Protein AF-A0A6G1IVP0-F1 (afdb_monomer)

Structure (mmCIF, N/CA/C/O backbone):
data_AF-A0A6G1IVP0-F1
#
_entry.id   AF-A0A6G1IVP0-F1
#
loop_
_atom_site.group_PDB
_atom_site.id
_atom_site.type_symbol
_atom_site.label_atom_id
_atom_site.label_alt_id
_atom_site.label_comp_id
_atom_site.label_asym_id
_atom_site.label_entity_id
_atom_site.label_seq_id
_atom_site.pdbx_PDB_ins_code
_atom_site.Cartn_x
_atom_site.Cartn_y
_atom_site.Cartn_z
_atom_site.occupancy
_atom_site.B_iso_or_equiv
_atom_site.auth_seq_id
_atom_site.auth_comp_id
_atom_site.auth_asym_id
_atom_site.auth_atom_id
_atom_site.pdbx_PDB_model_num
ATOM 1 N N . MET A 1 1 ? -27.551 -22.026 -6.954 1.00 63.53 1 MET A N 1
ATOM 2 C CA . MET A 1 1 ? -26.809 -20.760 -6.788 1.00 63.53 1 MET A CA 1
ATOM 3 C C . MET A 1 1 ? -27.791 -19.628 -6.968 1.00 6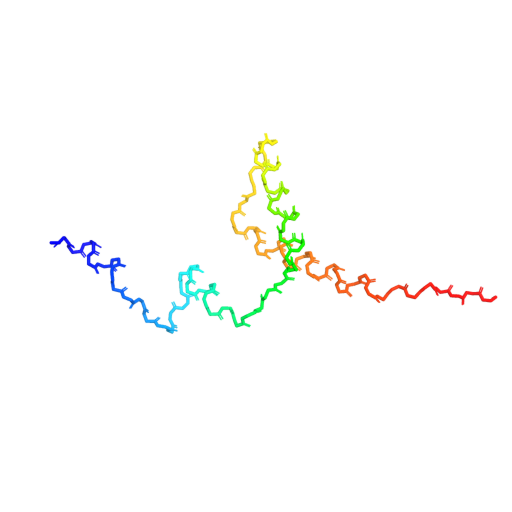3.53 1 MET A C 1
ATOM 5 O O . MET A 1 1 ? -28.613 -19.717 -7.872 1.00 63.53 1 MET A O 1
ATOM 9 N N . ASP A 1 2 ? -27.762 -18.633 -6.091 1.00 83.19 2 ASP A N 1
ATOM 10 C CA . ASP A 1 2 ? -28.589 -17.442 -6.242 1.00 83.19 2 ASP A CA 1
ATOM 11 C C . ASP A 1 2 ? -27.986 -16.490 -7.299 1.00 83.19 2 ASP A C 1
ATOM 13 O O . ASP A 1 2 ? -26.777 -16.539 -7.567 1.00 83.19 2 ASP A O 1
ATOM 17 N N . PRO A 1 3 ? -28.804 -15.615 -7.905 1.00 70.31 3 PRO A N 1
ATOM 18 C CA . PRO A 1 3 ? -28.343 -14.693 -8.942 1.00 70.31 3 PRO A CA 1
ATOM 19 C C . PRO A 1 3 ? -27.235 -13.731 -8.484 1.00 70.31 3 PRO A C 1
ATOM 21 O O . PRO A 1 3 ? -26.426 -13.307 -9.309 1.00 70.31 3 PRO A O 1
ATOM 24 N N . ALA A 1 4 ? -27.158 -13.395 -7.191 1.00 67.62 4 ALA A N 1
ATOM 25 C CA . ALA A 1 4 ? -26.142 -12.479 -6.673 1.00 67.62 4 ALA A CA 1
ATOM 26 C C . ALA A 1 4 ? -24.773 -13.166 -6.547 1.00 67.62 4 ALA A C 1
ATOM 28 O O . ALA A 1 4 ? -23.759 -12.590 -6.946 1.00 67.62 4 ALA A O 1
ATOM 29 N N . SER A 1 5 ? -24.738 -14.428 -6.113 1.00 70.75 5 SER A N 1
ATOM 30 C CA . SER A 1 5 ? -23.518 -15.249 -6.141 1.00 70.75 5 SER A CA 1
ATOM 31 C C . SER A 1 5 ? -22.972 -15.429 -7.560 1.00 70.75 5 SER A C 1
ATOM 33 O O . SER A 1 5 ? -21.761 -15.403 -7.775 1.00 70.75 5 SER A O 1
ATOM 35 N N . GLN A 1 6 ? -23.855 -15.545 -8.556 1.00 73.62 6 GLN A N 1
ATOM 36 C CA . GLN A 1 6 ? -23.456 -15.641 -9.961 1.00 73.62 6 GLN A CA 1
ATOM 37 C C . GLN A 1 6 ? -22.908 -14.312 -10.512 1.00 73.62 6 GLN A C 1
ATOM 39 O O . GLN A 1 6 ? -22.048 -14.326 -11.388 1.00 73.62 6 GLN A O 1
ATOM 44 N N . ALA A 1 7 ? -23.357 -13.163 -9.997 1.00 65.19 7 ALA A N 1
ATOM 45 C CA . ALA A 1 7 ? -22.837 -11.851 -10.389 1.00 65.19 7 ALA A CA 1
ATOM 46 C C . ALA A 1 7 ? -21.395 -11.616 -9.907 1.00 65.19 7 ALA A C 1
ATOM 48 O O . ALA A 1 7 ? -20.611 -11.006 -10.627 1.00 65.19 7 ALA A O 1
ATOM 49 N N . LEU A 1 8 ? -21.021 -12.141 -8.733 1.00 63.19 8 LEU A N 1
ATOM 50 C CA . LEU A 1 8 ? -19.643 -12.071 -8.223 1.00 63.19 8 LEU A CA 1
ATOM 51 C C . LEU A 1 8 ? -18.674 -12.991 -8.980 1.00 63.19 8 LEU A C 1
ATOM 53 O O . LEU A 1 8 ? -17.486 -12.694 -9.061 1.00 63.19 8 LEU A O 1
ATOM 57 N N . ALA A 1 9 ? -19.177 -14.095 -9.538 1.00 61.78 9 ALA A N 1
ATOM 58 C CA . ALA A 1 9 ? -18.384 -15.044 -10.317 1.00 61.78 9 ALA A CA 1
ATOM 59 C C . ALA A 1 9 ? -18.191 -14.625 -11.787 1.00 61.78 9 ALA A C 1
ATOM 61 O O . ALA A 1 9 ? -17.348 -15.194 -12.483 1.00 61.78 9 ALA A O 1
ATOM 62 N N . GLN A 1 10 ? -18.963 -13.652 -12.285 1.00 66.75 10 GLN A N 1
ATOM 63 C CA . GLN A 1 10 ? -18.799 -13.147 -13.646 1.00 66.75 10 GLN A CA 1
ATOM 64 C C . GLN A 1 10 ? -17.546 -12.272 -13.738 1.00 66.75 10 GLN A C 1
ATOM 66 O O . GLN A 1 10 ? -17.443 -11.221 -13.108 1.00 66.75 10 GLN A O 1
ATOM 71 N N . HIS A 1 11 ? -16.589 -12.722 -14.550 1.00 57.38 11 HIS A N 1
ATOM 72 C CA . HIS A 1 11 ? -15.356 -12.004 -14.841 1.00 57.38 11 HIS A CA 1
ATOM 73 C C . HIS A 1 11 ? -15.688 -10.656 -15.498 1.00 57.38 11 HIS A C 1
ATOM 75 O O . HIS A 1 11 ? -16.213 -10.606 -16.613 1.00 57.38 11 HIS A O 1
ATOM 81 N N . LEU A 1 12 ? -15.410 -9.561 -14.784 1.00 61.25 12 LEU A N 1
ATOM 82 C CA . LEU A 1 12 ? -15.597 -8.203 -15.288 1.00 61.25 12 LEU A CA 1
ATOM 83 C C . LEU A 1 12 ? -14.791 -8.019 -16.589 1.00 61.25 12 LEU A C 1
ATOM 85 O O . LEU A 1 12 ? -13.660 -8.502 -16.686 1.00 61.25 12 LEU A O 1
ATOM 89 N N . PRO A 1 13 ? -15.348 -7.340 -17.607 1.00 56.91 13 PRO A N 1
ATOM 90 C CA . PRO A 1 13 ? -14.628 -7.090 -18.846 1.00 56.91 13 PRO A CA 1
ATOM 91 C C . PRO A 1 13 ? -13.343 -6.300 -18.563 1.00 56.91 13 PRO A C 1
ATOM 93 O O . PRO A 1 13 ? -13.382 -5.231 -17.954 1.00 56.91 13 PRO A O 1
ATOM 96 N N . LEU A 1 14 ? -12.221 -6.828 -19.066 1.00 54.06 14 LEU A N 1
ATOM 97 C CA . LEU A 1 14 ? -10.839 -6.315 -18.978 1.00 54.06 14 LEU A CA 1
ATOM 98 C C . LEU A 1 14 ? -10.638 -4.861 -19.460 1.00 54.06 14 LEU A C 1
ATOM 100 O O . LEU A 1 14 ? -9.522 -4.364 -19.461 1.00 54.06 14 LEU A O 1
ATOM 104 N N . ASN A 1 15 ? -11.685 -4.165 -19.910 1.00 58.00 15 ASN A N 1
ATOM 105 C CA . ASN A 1 15 ? -11.618 -2.765 -20.333 1.00 58.00 15 ASN A CA 1
ATOM 106 C C . ASN A 1 15 ? -12.328 -1.795 -19.370 1.00 58.00 15 ASN A C 1
ATOM 108 O O . ASN A 1 15 ? -12.329 -0.587 -19.611 1.00 58.00 15 ASN A O 1
ATOM 112 N N . VAL A 1 16 ? -12.938 -2.297 -18.290 1.00 54.41 16 VAL A N 1
ATOM 113 C CA . VAL A 1 16 ? -13.626 -1.481 -17.287 1.00 54.41 16 VAL A CA 1
ATOM 114 C C . VAL A 1 16 ? -12.793 -1.452 -16.009 1.00 54.41 16 VAL A C 1
ATOM 116 O O . VAL A 1 16 ? -13.056 -2.169 -15.045 1.00 54.41 16 VAL A O 1
ATOM 119 N N . CYS A 1 17 ? -11.820 -0.545 -15.961 1.00 53.47 17 CYS A N 1
ATOM 120 C CA . CYS A 1 17 ? -11.043 -0.231 -14.760 1.00 53.47 17 CYS A CA 1
ATOM 121 C C . CYS A 1 17 ? -11.873 0.555 -13.720 1.00 53.47 17 CYS A C 1
ATOM 123 O O . CYS A 1 17 ? -11.486 1.642 -13.295 1.00 53.47 17 CYS A O 1
ATOM 125 N N . ARG A 1 18 ? -13.073 0.079 -13.359 1.00 54.16 18 ARG A N 1
ATOM 126 C CA . ARG A 1 18 ? -13.942 0.747 -12.366 1.00 54.16 18 ARG A CA 1
ATOM 127 C C . ARG A 1 18 ? -13.815 0.167 -10.964 1.00 54.16 18 ARG A C 1
ATOM 129 O O . ARG A 1 18 ? -14.246 0.810 -10.012 1.00 54.16 18 ARG A O 1
ATOM 136 N N . THR A 1 19 ? -13.229 -1.017 -10.820 1.00 57.28 19 THR A N 1
ATOM 137 C CA . THR A 1 19 ? -12.937 -1.617 -9.517 1.00 57.28 19 THR A CA 1
ATOM 138 C C . THR A 1 19 ? -11.462 -1.432 -9.168 1.00 57.28 19 THR A C 1
ATOM 140 O O . THR A 1 19 ? -10.593 -1.445 -10.038 1.00 57.28 19 THR A O 1
ATOM 143 N N . TYR A 1 20 ? -11.175 -1.253 -7.875 1.00 53.53 20 TYR A N 1
ATOM 144 C CA . TYR A 1 20 ? -9.807 -1.050 -7.383 1.00 53.53 20 TYR A CA 1
ATOM 145 C C . TYR A 1 20 ? -8.886 -2.235 -7.725 1.00 53.53 20 TYR A C 1
ATOM 147 O O . TYR A 1 20 ? -7.728 -2.022 -8.059 1.00 53.53 20 TYR A O 1
ATOM 155 N N . ALA A 1 21 ? -9.423 -3.463 -7.718 1.00 53.75 21 ALA A N 1
ATOM 156 C CA . ALA A 1 21 ? -8.698 -4.671 -8.117 1.00 53.75 21 ALA A CA 1
ATOM 157 C C . ALA A 1 21 ? -8.280 -4.640 -9.597 1.00 53.75 21 ALA A C 1
ATOM 159 O O . ALA A 1 21 ? -7.105 -4.797 -9.894 1.00 53.75 21 ALA A O 1
ATOM 160 N N . ALA A 1 22 ? -9.198 -4.310 -10.514 1.00 57.91 22 ALA A N 1
ATOM 161 C CA . ALA A 1 22 ? -8.869 -4.201 -11.935 1.00 57.91 22 ALA A CA 1
ATOM 162 C C . ALA A 1 22 ? -7.854 -3.076 -12.213 1.00 57.91 22 ALA A C 1
ATOM 164 O O . ALA A 1 22 ? -6.974 -3.232 -13.047 1.00 57.91 22 ALA A O 1
ATOM 165 N N . LEU A 1 23 ? -7.927 -1.948 -11.494 1.00 60.09 23 LEU A N 1
ATOM 166 C CA . LEU A 1 23 ? -6.919 -0.882 -11.586 1.00 60.09 23 LEU A CA 1
ATOM 167 C C . LEU A 1 23 ? -5.542 -1.314 -11.066 1.00 60.09 23 LEU A C 1
ATOM 169 O O . LEU A 1 23 ? -4.530 -0.875 -11.609 1.00 60.09 23 LEU A O 1
ATOM 173 N N . ALA A 1 24 ? -5.502 -2.146 -10.024 1.00 59.34 24 ALA A N 1
ATOM 174 C CA . ALA A 1 24 ? -4.262 -2.718 -9.515 1.00 59.34 24 ALA A CA 1
ATOM 175 C C . ALA A 1 24 ? -3.668 -3.725 -10.516 1.00 59.34 24 ALA A C 1
ATOM 177 O O . ALA A 1 24 ? -2.474 -3.651 -10.800 1.00 59.34 24 ALA A O 1
ATOM 178 N N . ASP A 1 25 ? -4.499 -4.578 -11.121 1.00 57.25 25 ASP A N 1
ATOM 179 C CA . ASP A 1 25 ? -4.082 -5.562 -12.131 1.00 57.25 25 ASP A CA 1
ATOM 180 C C . ASP A 1 25 ? -3.646 -4.907 -13.457 1.00 57.25 25 ASP A C 1
ATOM 182 O O . ASP A 1 25 ? -2.729 -5.392 -14.114 1.00 57.25 25 ASP A O 1
ATOM 186 N N . HIS A 1 26 ? -4.249 -3.771 -13.834 1.00 56.34 26 HIS A N 1
ATOM 187 C CA . HIS A 1 26 ? -3.851 -2.954 -14.993 1.00 56.34 26 HIS A CA 1
ATOM 188 C C . HIS A 1 26 ? -2.730 -1.949 -14.695 1.00 56.34 26 HIS A C 1
ATOM 190 O O . HIS A 1 26 ? -2.341 -1.177 -15.575 1.00 56.34 26 HIS A O 1
ATOM 196 N N . SER A 1 27 ? -2.199 -1.914 -13.471 1.00 57.31 27 SER A N 1
ATOM 197 C CA . SER A 1 27 ? -0.984 -1.152 -13.211 1.00 57.31 27 SER A CA 1
ATOM 198 C C . SER A 1 27 ? 0.191 -1.938 -13.795 1.00 57.31 27 SER A C 1
ATOM 200 O O . SER A 1 27 ? 0.654 -2.899 -13.196 1.00 57.31 27 SER A O 1
ATOM 202 N N . ASP A 1 28 ? 0.631 -1.563 -15.002 1.00 53.75 28 ASP A N 1
ATOM 203 C CA . ASP A 1 28 ? 1.719 -2.188 -15.778 1.00 53.75 28 ASP A CA 1
ATOM 204 C C . ASP A 1 28 ? 3.056 -2.244 -15.002 1.00 53.75 28 ASP A C 1
ATOM 206 O O . ASP A 1 28 ? 3.984 -1.474 -15.261 1.00 53.75 28 ASP A O 1
ATOM 210 N N . GLY A 1 29 ? 3.158 -3.100 -13.984 1.00 55.09 29 GLY A N 1
ATOM 211 C CA . GLY A 1 29 ? 4.350 -3.328 -13.166 1.00 55.09 29 GLY A CA 1
ATOM 212 C C . GLY A 1 29 ? 4.927 -2.090 -12.468 1.00 55.09 29 GLY A C 1
ATOM 213 O O . GLY A 1 29 ? 6.056 -2.142 -11.977 1.00 55.09 29 GLY A O 1
ATOM 214 N N . ARG A 1 30 ? 4.209 -0.959 -12.418 1.00 58.72 30 ARG A N 1
ATOM 215 C CA . ARG A 1 30 ? 4.702 0.288 -11.812 1.00 58.72 30 ARG A CA 1
ATOM 216 C C . ARG A 1 30 ? 4.572 0.236 -10.293 1.00 58.72 30 ARG A C 1
ATOM 218 O O . ARG A 1 30 ? 3.709 0.875 -9.699 1.00 58.72 30 ARG A O 1
ATOM 225 N N . GLN A 1 31 ? 5.487 -0.491 -9.659 1.00 67.31 31 GLN A N 1
ATOM 226 C CA . GLN A 1 31 ? 5.745 -0.354 -8.229 1.00 67.31 31 GLN A CA 1
ATOM 227 C C . GLN A 1 31 ? 6.367 1.025 -7.964 1.00 67.31 31 GLN A C 1
ATOM 229 O O . GLN A 1 31 ? 7.515 1.299 -8.320 1.00 67.31 31 GLN A O 1
ATOM 234 N N . TYR A 1 32 ? 5.585 1.930 -7.371 1.00 71.38 32 TYR A N 1
ATOM 235 C CA . TYR A 1 32 ? 6.052 3.268 -6.982 1.00 71.38 32 TYR A CA 1
ATOM 236 C C . TYR A 1 32 ? 7.043 3.213 -5.816 1.00 71.38 32 TYR A C 1
ATOM 238 O O . TYR A 1 32 ? 7.984 4.013 -5.750 1.00 71.38 32 TYR A O 1
ATOM 246 N N . LEU A 1 33 ? 6.822 2.256 -4.918 1.00 82.25 33 LEU A N 1
ATOM 247 C CA . LEU A 1 33 ? 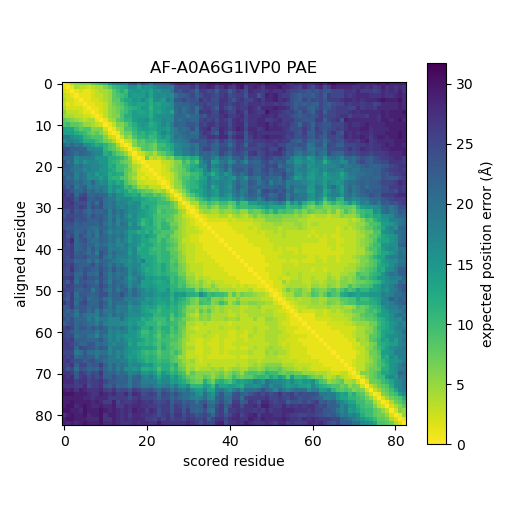7.628 2.005 -3.738 1.00 82.25 33 LEU A CA 1
ATOM 248 C C . LEU A 1 33 ? 8.550 0.814 -3.991 1.00 82.25 33 LEU A C 1
ATOM 250 O O . LEU A 1 33 ? 8.195 -0.145 -4.669 1.00 82.25 33 LEU A O 1
ATOM 254 N N . THR A 1 34 ? 9.755 0.881 -3.446 1.00 86.00 34 THR A N 1
ATOM 255 C CA . THR A 1 34 ? 10.631 -0.288 -3.338 1.00 86.00 34 THR A CA 1
ATOM 256 C C . THR A 1 34 ? 10.116 -1.236 -2.255 1.00 86.00 34 THR A C 1
ATOM 258 O O . THR A 1 34 ? 9.479 -0.772 -1.309 1.00 86.00 34 THR A O 1
ATOM 261 N N . PRO A 1 35 ? 10.470 -2.535 -2.291 1.00 86.69 35 PRO A N 1
ATOM 262 C CA . PRO A 1 35 ? 10.052 -3.488 -1.256 1.00 86.69 35 PRO A CA 1
ATOM 263 C C . PRO A 1 35 ? 10.408 -3.052 0.177 1.00 86.69 35 PRO A C 1
ATOM 265 O O . PRO A 1 35 ? 9.697 -3.356 1.134 1.00 86.69 35 PRO A O 1
ATOM 268 N N . LEU A 1 36 ? 11.508 -2.305 0.340 1.00 84.81 36 LEU A N 1
ATOM 269 C CA . LEU A 1 36 ? 11.905 -1.740 1.630 1.00 84.81 36 LEU A CA 1
ATOM 270 C C . LEU A 1 36 ? 10.979 -0.595 2.069 1.00 84.81 36 LEU A C 1
ATOM 272 O O . LEU A 1 36 ? 10.565 -0.547 3.227 1.00 84.81 36 LEU A O 1
ATOM 276 N N . GLU A 1 37 ? 10.650 0.313 1.149 1.00 86.94 37 GLU A N 1
ATOM 277 C CA . GLU A 1 37 ? 9.732 1.428 1.402 1.00 86.94 37 GLU A CA 1
ATOM 278 C C . GLU A 1 37 ? 8.313 0.927 1.680 1.00 86.94 37 GLU A C 1
ATOM 280 O O . GLU A 1 37 ? 7.674 1.423 2.603 1.00 86.94 37 GLU A O 1
ATOM 285 N N . GLU A 1 38 ? 7.841 -0.092 0.958 1.00 88.31 38 GLU A N 1
ATOM 286 C CA . GLU A 1 38 ? 6.551 -0.737 1.229 1.00 88.31 38 GLU A CA 1
ATOM 287 C C . GLU A 1 38 ? 6.502 -1.310 2.643 1.00 88.31 38 GLU A C 1
ATOM 289 O O . GLU A 1 38 ? 5.552 -1.052 3.383 1.00 88.31 38 GLU A O 1
ATOM 294 N N . LYS A 1 39 ? 7.550 -2.027 3.066 1.00 89.56 39 LYS A N 1
ATOM 295 C CA . LYS A 1 39 ? 7.621 -2.595 4.416 1.00 89.56 39 LYS A CA 1
ATOM 296 C C . LYS A 1 39 ? 7.558 -1.512 5.496 1.00 89.56 39 LYS A C 1
ATOM 298 O O . LYS A 1 39 ? 6.809 -1.660 6.463 1.00 89.56 39 LYS A O 1
ATOM 303 N N . ALA A 1 40 ? 8.307 -0.423 5.327 1.00 90.62 40 ALA A N 1
ATOM 304 C CA . ALA A 1 40 ? 8.281 0.709 6.252 1.00 90.62 40 ALA A CA 1
ATOM 305 C C . ALA A 1 40 ? 6.914 1.415 6.254 1.00 90.62 40 ALA A C 1
ATOM 307 O O . ALA A 1 40 ? 6.401 1.789 7.309 1.00 90.62 40 ALA A O 1
ATOM 308 N N . PHE A 1 41 ? 6.288 1.548 5.085 1.00 90.88 41 PHE A N 1
ATOM 309 C CA . PHE A 1 41 ? 4.979 2.171 4.936 1.00 90.88 41 PHE A CA 1
ATOM 310 C C . PHE A 1 41 ? 3.864 1.346 5.598 1.00 90.88 41 PHE A C 1
ATOM 312 O O . PHE A 1 41 ? 3.031 1.900 6.314 1.00 90.88 41 PHE A O 1
ATOM 319 N N . VAL A 1 42 ? 3.892 0.017 5.469 1.00 90.88 42 VAL A N 1
ATOM 320 C CA . VAL A 1 42 ? 2.976 -0.891 6.183 1.00 90.88 42 VAL A CA 1
ATOM 321 C C . VAL A 1 42 ? 3.155 -0.779 7.698 1.00 90.88 42 VAL A C 1
ATOM 323 O O . VAL A 1 42 ? 2.168 -0.671 8.427 1.00 90.88 42 VAL A O 1
ATOM 326 N N . GLN A 1 43 ? 4.400 -0.749 8.188 1.00 93.12 43 GLN A N 1
ATOM 327 C CA . GLN A 1 43 ? 4.676 -0.545 9.615 1.00 93.12 43 GLN A CA 1
ATOM 328 C C . GLN A 1 43 ? 4.128 0.798 10.114 1.00 93.12 43 GLN A C 1
ATOM 330 O O . GLN A 1 43 ? 3.522 0.850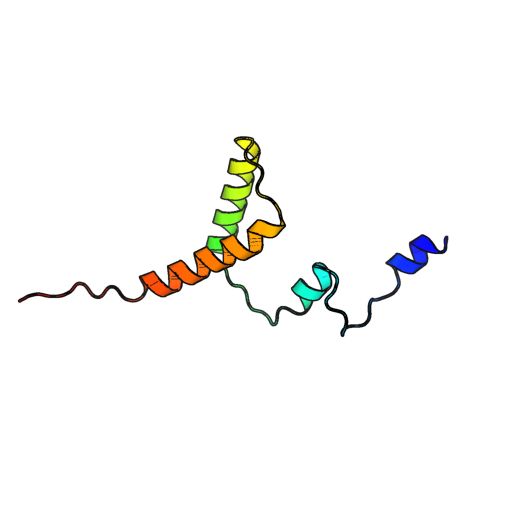 11.183 1.00 93.12 43 GLN A O 1
ATOM 335 N N . HIS A 1 44 ? 4.275 1.865 9.330 1.00 89.94 44 HIS A N 1
ATOM 336 C CA . HIS A 1 44 ? 3.725 3.178 9.653 1.00 89.94 44 HIS A CA 1
ATOM 337 C C . HIS A 1 44 ? 2.186 3.178 9.705 1.00 89.94 44 HIS A C 1
ATOM 339 O O . HIS A 1 44 ? 1.603 3.727 10.643 1.00 89.94 44 HIS A O 1
ATOM 345 N N . ILE A 1 45 ? 1.508 2.526 8.753 1.00 90.06 45 ILE A N 1
ATOM 346 C CA . ILE A 1 45 ? 0.040 2.372 8.772 1.00 90.06 45 ILE A CA 1
ATOM 347 C C . ILE A 1 45 ? -0.409 1.631 10.040 1.00 90.06 45 ILE A C 1
ATOM 349 O O . ILE A 1 45 ? -1.365 2.031 10.704 1.00 90.06 45 ILE A O 1
ATOM 353 N N . LEU A 1 46 ? 0.303 0.571 10.423 1.00 90.94 46 LEU A N 1
ATOM 354 C CA . LEU A 1 46 ? -0.018 -0.194 11.625 1.00 90.94 46 LEU A CA 1
ATOM 355 C C . LEU A 1 46 ? 0.173 0.635 12.908 1.00 90.94 46 LEU A C 1
ATOM 357 O O . LEU A 1 46 ? -0.667 0.608 13.813 1.00 90.94 46 LEU A O 1
ATOM 361 N N . GLN A 1 47 ? 1.252 1.416 12.979 1.00 90.44 47 GLN A N 1
ATOM 362 C CA . GLN A 1 47 ? 1.512 2.331 14.093 1.00 90.44 47 GLN A CA 1
ATOM 363 C C . GLN A 1 47 ? 0.450 3.432 14.185 1.00 90.44 47 GLN A C 1
ATOM 365 O O . GLN A 1 47 ? -0.069 3.694 15.266 1.00 90.44 47 GLN A O 1
ATOM 370 N N . THR A 1 48 ? 0.077 4.049 13.064 1.00 88.25 48 THR A N 1
ATOM 371 C CA . THR A 1 48 ? -0.945 5.111 13.031 1.00 88.25 48 THR A CA 1
ATOM 372 C C . THR A 1 48 ? -2.330 4.599 13.427 1.00 88.25 48 THR A C 1
ATOM 374 O O . THR A 1 48 ? -3.024 5.257 14.206 1.00 88.25 48 THR A O 1
ATOM 377 N N . ALA A 1 49 ? -2.697 3.381 13.014 1.00 85.56 49 ALA A N 1
ATOM 378 C CA . ALA A 1 49 ? -3.907 2.708 13.488 1.00 85.56 49 ALA A CA 1
ATOM 379 C C . ALA A 1 49 ? -3.890 2.487 15.013 1.00 85.56 49 ALA A C 1
ATOM 381 O O . ALA A 1 49 ? -4.893 2.724 15.687 1.00 85.56 49 ALA A O 1
ATOM 382 N N . THR A 1 50 ? -2.733 2.111 15.568 1.00 91.31 50 THR A N 1
ATOM 383 C CA . THR A 1 50 ? -2.540 1.931 17.019 1.00 91.31 50 THR A CA 1
ATOM 384 C C . THR A 1 50 ? -2.658 3.258 17.777 1.00 91.31 50 THR A C 1
ATOM 386 O O . THR A 1 50 ? -3.268 3.318 18.842 1.00 91.31 50 THR A O 1
ATOM 389 N N . LEU A 1 51 ? -2.152 4.348 17.193 1.00 90.56 51 LEU A N 1
ATOM 390 C CA . LEU A 1 51 ? -2.229 5.714 17.728 1.00 90.56 51 LEU A CA 1
ATOM 391 C C . LEU A 1 51 ? -3.613 6.369 17.560 1.00 90.56 51 LEU A C 1
ATOM 393 O O . LEU A 1 51 ? -3.768 7.549 17.861 1.00 90.56 51 LEU A O 1
ATOM 397 N N . ARG A 1 52 ? -4.626 5.618 17.103 1.00 89.06 52 ARG A N 1
ATOM 398 C CA . ARG A 1 52 ? -5.996 6.090 16.825 1.00 89.06 52 ARG A CA 1
ATOM 399 C C . ARG A 1 52 ? -6.101 7.186 15.759 1.00 89.06 52 ARG A C 1
ATOM 401 O O . ARG A 1 52 ? -7.096 7.906 15.715 1.00 89.06 52 ARG A O 1
ATOM 408 N N . PHE A 1 53 ? -5.140 7.242 14.841 1.00 85.44 53 PHE A N 1
ATOM 409 C CA . PHE A 1 53 ? -5.203 8.071 13.637 1.00 85.44 53 PHE A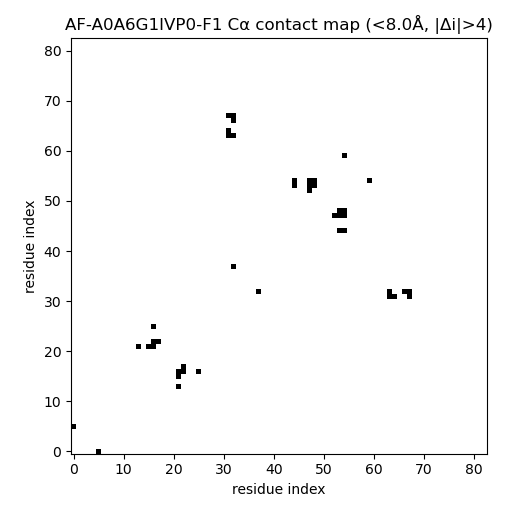 CA 1
ATOM 410 C C . PHE A 1 53 ? -5.291 7.178 12.393 1.00 85.44 53 PHE A C 1
ATOM 412 O O . PHE A 1 53 ? -4.294 6.986 11.697 1.00 85.44 53 PHE A O 1
ATOM 419 N N . PRO A 1 54 ? -6.466 6.585 12.106 1.00 82.44 54 PRO A N 1
ATOM 420 C CA . PRO A 1 54 ? -6.616 5.710 10.953 1.00 82.44 54 PRO A CA 1
ATOM 421 C C . PRO A 1 54 ? -6.475 6.503 9.646 1.00 82.44 54 PRO A C 1
ATOM 423 O O . PRO A 1 54 ? -7.234 7.439 9.381 1.00 82.44 54 PRO A O 1
ATOM 426 N N . LEU A 1 55 ? -5.512 6.103 8.813 1.00 85.81 55 LEU A N 1
ATOM 427 C CA . LEU A 1 55 ? -5.357 6.617 7.452 1.00 85.81 55 LEU A CA 1
ATOM 428 C C . LEU A 1 55 ? -6.489 6.091 6.568 1.00 85.81 55 LEU A C 1
ATOM 430 O O . LEU A 1 55 ? -6.869 4.920 6.646 1.00 85.81 55 LEU A O 1
ATOM 434 N N . ARG A 1 56 ? -7.047 6.947 5.707 1.00 86.56 56 ARG A N 1
ATOM 435 C CA . ARG A 1 56 ? -8.095 6.515 4.779 1.00 86.56 56 ARG A CA 1
ATOM 436 C C . ARG A 1 56 ? -7.442 5.816 3.592 1.00 86.56 56 ARG A C 1
ATOM 438 O O . ARG A 1 56 ? -6.424 6.270 3.082 1.00 86.56 56 ARG A O 1
ATOM 445 N N . ILE A 1 5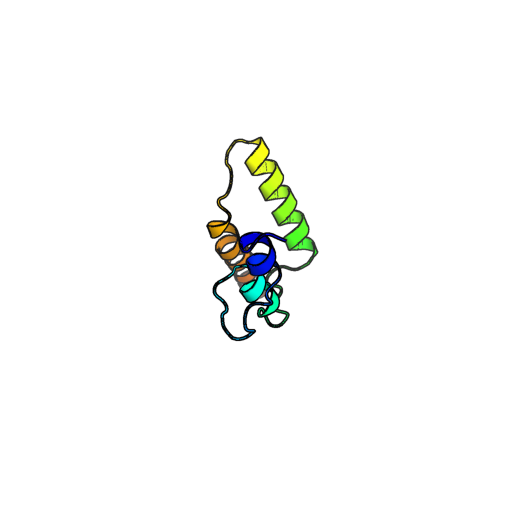7 ? -8.081 4.762 3.085 1.00 81.25 57 ILE A N 1
ATOM 446 C CA . ILE A 1 57 ? -7.564 3.978 1.946 1.00 81.25 57 ILE A CA 1
ATOM 447 C C . ILE A 1 57 ? -7.303 4.866 0.716 1.00 81.25 57 ILE A C 1
ATOM 449 O O . ILE A 1 57 ? -6.327 4.669 0.002 1.00 81.25 57 ILE A O 1
ATOM 453 N N . LYS A 1 58 ? -8.121 5.904 0.506 1.00 87.56 58 LYS A N 1
ATOM 454 C CA . LYS A 1 58 ? -7.945 6.881 -0.584 1.00 87.56 58 LYS A CA 1
ATOM 455 C C . LYS A 1 58 ? -6.671 7.732 -0.485 1.00 87.56 58 LYS A C 1
ATOM 457 O O . LYS A 1 58 ? -6.234 8.266 -1.498 1.00 87.56 58 LYS A O 1
ATOM 462 N N . ASP A 1 59 ? -6.087 7.854 0.706 1.00 85.81 59 ASP A N 1
ATOM 463 C CA . ASP A 1 59 ? -4.885 8.657 0.944 1.00 85.81 59 ASP A CA 1
ATOM 464 C C . ASP A 1 59 ? -3.605 7.829 0.704 1.00 85.81 59 ASP A C 1
ATOM 466 O O . ASP A 1 59 ? -2.538 8.390 0.455 1.00 85.81 59 ASP A O 1
ATOM 470 N N . ILE A 1 60 ? -3.710 6.490 0.699 1.00 85.88 60 ILE A N 1
ATOM 471 C CA . ILE A 1 60 ? -2.589 5.562 0.483 1.00 85.88 60 ILE A CA 1
ATOM 472 C C . ILE A 1 60 ? -1.874 5.815 -0.859 1.00 85.88 60 ILE A C 1
ATOM 474 O O . ILE A 1 60 ? -0.651 5.977 -0.840 1.00 85.88 60 ILE A O 1
ATOM 478 N N . PRO A 1 61 ? -2.571 5.923 -2.012 1.00 84.81 61 PRO A N 1
ATOM 479 C CA . PRO A 1 61 ? -1.906 6.199 -3.285 1.00 84.81 61 PRO A CA 1
ATOM 480 C C . PRO A 1 61 ? -1.177 7.550 -3.304 1.00 84.81 61 PRO A C 1
ATOM 482 O O . PRO A 1 61 ? -0.072 7.649 -3.836 1.00 84.81 61 PRO A O 1
ATOM 485 N N . ALA A 1 62 ? -1.761 8.588 -2.694 1.00 86.75 62 ALA A N 1
ATOM 486 C CA . ALA A 1 62 ? -1.161 9.922 -2.633 1.00 86.75 62 ALA A CA 1
ATOM 487 C C . ALA A 1 62 ? 0.100 9.950 -1.748 1.00 86.75 62 ALA A C 1
ATOM 489 O O . ALA A 1 62 ? 1.088 10.609 -2.089 1.00 86.75 62 ALA A O 1
ATOM 490 N N . LEU A 1 63 ? 0.095 9.200 -0.642 1.00 87.75 63 LEU A N 1
ATOM 491 C CA . LEU A 1 63 ? 1.264 9.015 0.220 1.00 87.75 63 LEU A CA 1
ATOM 492 C C . LEU A 1 63 ? 2.372 8.237 -0.497 1.00 87.75 63 LEU A C 1
ATOM 494 O O . LEU A 1 63 ? 3.511 8.701 -0.529 1.00 87.75 63 LEU A O 1
ATOM 498 N N . ALA A 1 64 ? 2.039 7.115 -1.139 1.00 87.06 64 ALA A N 1
ATOM 499 C CA . ALA A 1 64 ? 2.993 6.330 -1.922 1.00 87.06 64 ALA A CA 1
ATOM 500 C C . ALA A 1 64 ? 3.634 7.166 -3.046 1.00 87.06 64 ALA A C 1
ATOM 502 O O . ALA A 1 64 ? 4.856 7.156 -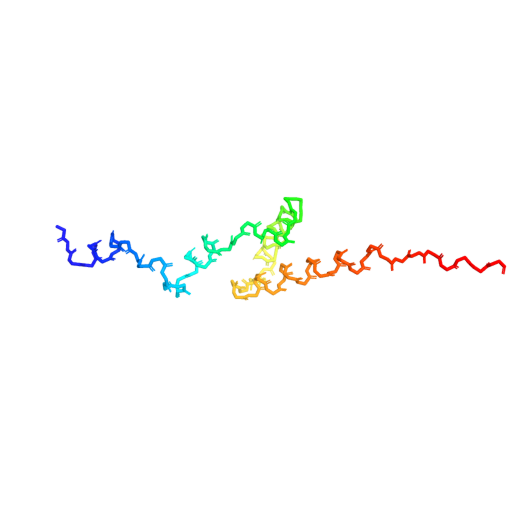3.213 1.00 87.06 64 ALA A O 1
ATOM 503 N N . PHE A 1 65 ? 2.833 7.963 -3.763 1.00 85.19 65 PHE A N 1
ATOM 504 C CA . PHE A 1 65 ? 3.324 8.899 -4.778 1.00 85.19 65 PHE A CA 1
ATOM 505 C C . PHE A 1 65 ? 4.260 9.962 -4.187 1.00 85.19 65 PHE A C 1
ATOM 507 O O . PHE A 1 65 ? 5.302 10.266 -4.770 1.00 85.19 65 PHE A O 1
ATOM 514 N N . SER A 1 66 ? 3.919 10.512 -3.020 1.00 86.62 66 SER A N 1
ATOM 515 C CA . SER A 1 66 ? 4.739 11.521 -2.341 1.00 86.62 66 SER A CA 1
ATOM 516 C C . SER A 1 66 ? 6.106 10.969 -1.933 1.00 86.62 66 SER A C 1
ATOM 518 O O . SER A 1 66 ? 7.117 11.628 -2.176 1.00 86.62 66 SER A O 1
ATOM 520 N N . ILE A 1 67 ? 6.154 9.746 -1.395 1.00 86.69 67 ILE A N 1
ATOM 521 C CA . ILE A 1 67 ? 7.399 9.043 -1.041 1.00 86.69 67 ILE A CA 1
ATOM 522 C C . ILE A 1 67 ? 8.250 8.809 -2.295 1.00 86.69 67 ILE A C 1
ATOM 524 O O . ILE A 1 67 ? 9.423 9.190 -2.340 1.00 86.69 67 ILE A O 1
ATOM 528 N N . ALA A 1 68 ? 7.643 8.262 -3.352 1.00 84.56 68 ALA A N 1
ATOM 529 C CA . ALA A 1 68 ? 8.329 8.017 -4.617 1.00 84.56 68 ALA A CA 1
ATOM 530 C C . ALA A 1 68 ? 8.913 9.310 -5.213 1.00 84.56 68 ALA A C 1
ATOM 532 O O . ALA A 1 68 ? 10.060 9.328 -5.663 1.00 84.56 68 ALA A O 1
ATOM 533 N N . ARG A 1 69 ? 8.155 10.414 -5.160 1.00 81.56 69 ARG A N 1
ATOM 534 C CA . ARG A 1 69 ? 8.592 11.737 -5.623 1.00 81.56 69 ARG A CA 1
ATOM 535 C C . ARG A 1 69 ? 9.743 12.299 -4.787 1.00 81.56 69 ARG A C 1
ATOM 537 O O . ARG A 1 69 ? 10.668 12.878 -5.353 1.00 81.56 69 ARG A O 1
ATOM 544 N N . GLN A 1 70 ? 9.703 12.151 -3.463 1.00 81.31 70 GLN A N 1
ATOM 545 C CA . GLN A 1 70 ? 10.773 12.624 -2.579 1.00 81.31 70 GLN A CA 1
ATOM 546 C C . GLN A 1 70 ? 12.093 11.907 -2.864 1.00 81.31 70 GLN A C 1
ATOM 548 O O . GLN A 1 70 ? 13.117 12.572 -3.000 1.00 81.31 70 GLN A O 1
ATOM 553 N N . ARG A 1 71 ? 12.060 10.587 -3.077 1.00 76.38 71 ARG A N 1
ATOM 554 C CA . ARG A 1 71 ? 13.239 9.805 -3.478 1.00 76.38 71 ARG A CA 1
ATOM 555 C C . ARG A 1 71 ? 13.889 10.331 -4.761 1.00 76.38 71 ARG A C 1
ATOM 557 O O . ARG A 1 71 ? 15.115 10.350 -4.867 1.00 76.38 71 ARG A O 1
ATOM 564 N N . SER A 1 72 ? 13.094 10.775 -5.734 1.00 64.88 72 SER A N 1
ATOM 565 C CA . SER A 1 72 ? 13.617 11.381 -6.965 1.00 64.88 72 SER A CA 1
ATOM 566 C C . SER A 1 72 ? 14.331 12.711 -6.713 1.00 64.88 72 SER A C 1
ATOM 568 O O . SER A 1 72 ? 15.325 12.994 -7.378 1.00 64.88 72 SER A O 1
ATOM 570 N N . ALA A 1 73 ? 13.869 13.504 -5.742 1.00 61.84 73 ALA A N 1
ATOM 571 C CA . ALA A 1 73 ? 14.487 14.781 -5.385 1.00 61.84 73 ALA A CA 1
ATOM 572 C C . ALA A 1 73 ? 15.821 14.607 -4.635 1.00 61.84 73 ALA A C 1
ATOM 574 O O . ALA A 1 73 ? 16.745 15.391 -4.833 1.00 61.84 73 ALA A O 1
ATOM 575 N N . THR A 1 74 ? 15.969 13.557 -3.820 1.00 58.66 74 THR A N 1
ATOM 576 C CA . THR A 1 74 ? 17.190 13.324 -3.024 1.00 58.66 74 THR A CA 1
ATOM 577 C C . THR A 1 74 ? 18.403 12.911 -3.868 1.00 58.66 74 THR A C 1
ATOM 579 O O . THR A 1 74 ? 19.535 13.017 -3.405 1.00 58.66 74 THR A O 1
ATOM 582 N N . LYS A 1 75 ? 18.208 12.462 -5.117 1.00 60.41 75 LYS A N 1
ATOM 583 C CA . LYS A 1 75 ? 19.308 12.004 -5.988 1.00 60.41 75 LYS A CA 1
ATOM 584 C C . LYS A 1 75 ? 20.211 13.121 -6.522 1.00 60.41 75 LYS A C 1
ATOM 586 O O . LYS A 1 75 ? 21.267 12.815 -7.068 1.00 60.41 75 LYS A O 1
ATOM 591 N N . VAL A 1 76 ? 19.844 14.394 -6.365 1.00 58.94 76 VAL A N 1
ATOM 592 C CA . VAL A 1 76 ? 20.661 15.523 -6.836 1.00 58.94 76 VAL A CA 1
ATOM 593 C C . VAL A 1 76 ? 20.748 16.596 -5.756 1.00 58.94 76 VAL A C 1
ATOM 595 O O . VAL A 1 76 ? 20.142 17.655 -5.847 1.00 58.94 76 VAL A O 1
ATOM 598 N N . ILE A 1 77 ? 21.564 16.342 -4.739 1.00 59.16 77 ILE A N 1
ATOM 599 C CA . ILE A 1 77 ? 22.244 17.419 -4.019 1.00 59.16 77 ILE A CA 1
ATOM 600 C C . ILE A 1 77 ? 23.729 17.091 -4.110 1.00 59.16 77 ILE A C 1
AT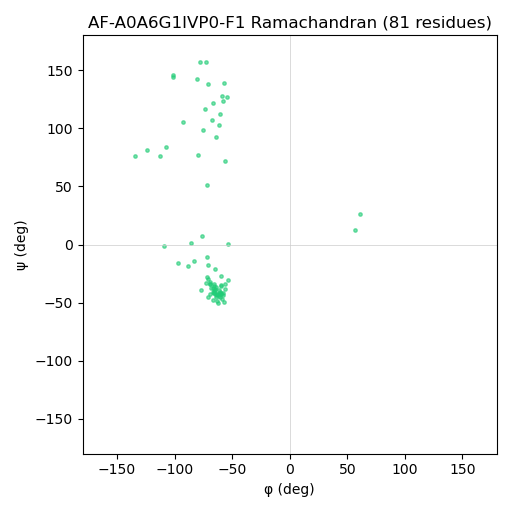OM 602 O O . ILE A 1 77 ? 24.313 16.489 -3.214 1.00 59.16 77 ILE A O 1
ATOM 606 N N . LYS A 1 78 ? 24.349 17.436 -5.245 1.00 64.50 78 LYS A N 1
ATOM 607 C CA . LYS A 1 78 ? 25.805 17.617 -5.248 1.00 64.50 78 LYS A CA 1
ATOM 608 C C . LYS A 1 78 ? 26.095 18.642 -4.146 1.00 64.50 78 LYS A C 1
ATOM 610 O O . LYS A 1 78 ? 25.475 19.708 -4.188 1.00 64.50 78 LYS A O 1
ATOM 615 N N . PRO A 1 79 ? 26.988 18.374 -3.179 1.00 58.34 79 PRO A N 1
ATOM 616 C CA . PRO A 1 79 ? 27.454 19.446 -2.321 1.00 58.34 79 PRO A CA 1
ATOM 617 C C . PRO A 1 79 ? 28.076 20.496 -3.245 1.00 58.34 79 PRO A C 1
ATOM 619 O O . PRO A 1 79 ? 28.923 20.177 -4.083 1.00 58.34 79 PRO A O 1
ATOM 622 N N . LEU A 1 80 ? 27.578 21.729 -3.161 1.00 62.38 80 LEU A N 1
ATOM 623 C CA . LEU A 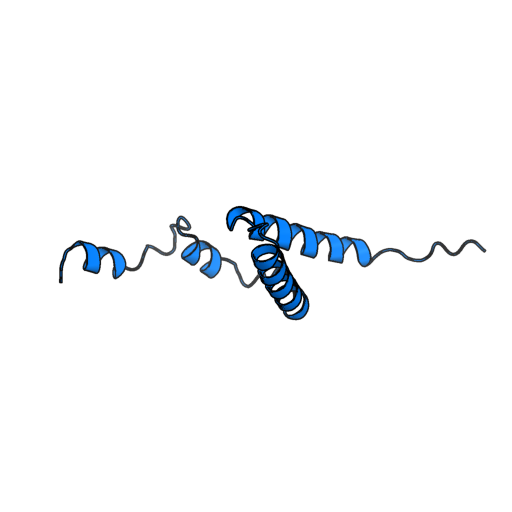1 80 ? 28.154 22.870 -3.855 1.00 62.38 80 LEU A CA 1
ATOM 624 C C . LEU A 1 80 ? 29.554 23.082 -3.271 1.00 62.38 80 LEU A C 1
ATOM 626 O O . LEU A 1 80 ? 29.708 23.727 -2.238 1.00 62.38 80 LEU A O 1
ATOM 630 N N . ASN A 1 81 ? 30.554 22.477 -3.910 1.00 54.66 81 ASN A N 1
ATOM 631 C CA . ASN A 1 81 ? 31.958 22.750 -3.656 1.00 54.66 81 ASN A CA 1
ATOM 632 C C . ASN A 1 81 ? 32.209 24.228 -3.999 1.00 54.66 81 ASN A C 1
ATOM 634 O O . ASN A 1 81 ? 32.251 24.595 -5.175 1.00 54.66 81 ASN A O 1
ATOM 638 N N . LYS A 1 82 ? 32.297 25.074 -2.970 1.00 59.12 82 LYS A N 1
ATOM 639 C CA . LYS A 1 82 ? 32.911 26.397 -3.061 1.00 59.12 82 LYS A CA 1
ATOM 640 C C . LYS A 1 82 ? 34.375 26.217 -2.664 1.00 59.12 82 LYS A C 1
ATOM 642 O O . LYS A 1 82 ? 34.647 25.992 -1.487 1.00 59.12 82 LYS A O 1
ATOM 647 N N . ASN A 1 83 ? 35.248 26.259 -3.673 1.00 58.97 83 ASN A N 1
ATOM 648 C CA . ASN A 1 83 ? 36.676 26.522 -3.495 1.00 58.97 83 ASN A CA 1
ATOM 649 C C . ASN A 1 83 ? 36.883 27.872 -2.802 1.00 58.97 83 ASN A C 1
ATOM 651 O O . ASN A 1 83 ? 36.052 28.781 -3.054 1.00 58.97 83 ASN A O 1
#

Sequence (83 aa):
MDPASQALAQHLPLNVCRTYAALADHSDGRQYLTPLEEKAFVQHILQTATLRFPLRIKDIPALAFSIARQRSATKVIKPLNKN

pLDDT: mean 73.04, std 13.93, range [53.47, 93.12]

Mean predicted aligned error: 14.43 Å

Secondary structure (DSSP, 8-state):
--HHHHHHHS---TT-TTSHHHHHHTS-S--SS-HHHHHHHHHHHHHHHHTT-PPPGGGHHHHHHHHHHHHHHHT--------

Organism: NCBI:txid1168545

Solvent-accessible surface area (backbone atoms only — not comparable to full-atom values): 5308 Å² total; per-residue (Å²): 134,57,75,67,66,53,57,73,68,52,80,74,64,9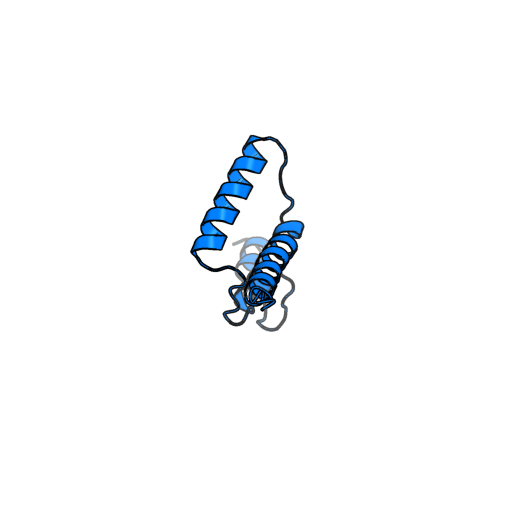6,84,60,69,82,45,74,66,50,45,57,72,66,45,83,80,73,68,64,55,52,76,66,53,48,53,53,49,52,52,50,53,54,50,31,46,72,72,71,52,70,77,55,79,84,49,49,62,58,50,47,50,50,54,40,52,50,58,63,57,66,75,68,70,75,77,83,81,76,129

Radius of gyration: 19.64 Å; Cα contacts (8 Å, |Δi|>4): 22; chains: 1; bounding box: 65×47×38 Å

Foldseek 3Di:
DDPVVVVVVDDDPLVDPPDPVSVVVPPPPPPLDDPVRVVVVVVVQVVCVVVVNHDDPVCVVVVSNVVSVVVVVVVDDPPPDDD